Protein AF-A0A2X2DFW7-F1 (afdb_monomer)

Nearest PDB structures (foldseek):
  2aca-assembly1_B  TM=9.321E-01  e=1.083E-04  Vibrio parahaemolyticus
  2fjt-assembly1_B  TM=9.225E-01  e=2.025E-04  Yersinia pestis KIM10+
  3n10-assembly1_A  TM=9.089E-01  e=2.025E-04  Yersinia pestis
  8otz-assembly1_I  TM=4.444E-01  e=5.347E+00  Bos taurus

Mean predicted aligned error: 6.5 Å

Structure (mmCIF, N/CA/C/O backbone):
data_AF-A0A2X2DFW7-F1
#
_entry.id   AF-A0A2X2DFW7-F1
#
loop_
_atom_site.group_PDB
_atom_site.id
_atom_site.type_symbol
_atom_site.label_atom_id
_atom_site.label_alt_id
_atom_site.label_comp_id
_atom_site.label_asym_id
_atom_site.label_entity_id
_atom_site.label_seq_id
_atom_site.pdbx_PDB_ins_code
_atom_site.Cartn_x
_atom_site.Cartn_y
_atom_site.Cartn_z
_atom_site.occupancy
_atom_site.B_iso_or_equiv
_atom_site.auth_seq_id
_atom_site.auth_comp_id
_atom_site.auth_asym_id
_atom_site.auth_atom_id
_atom_site.pdbx_PDB_model_num
ATOM 1 N N . MET A 1 1 ? 7.707 -6.954 13.614 1.00 44.78 1 MET A N 1
ATOM 2 C CA . MET A 1 1 ? 7.038 -6.916 12.293 1.00 44.78 1 MET A CA 1
ATOM 3 C C . MET A 1 1 ? 5.810 -7.798 12.405 1.00 44.78 1 MET A C 1
ATOM 5 O O . MET A 1 1 ? 5.956 -8.870 12.974 1.00 44.78 1 MET A O 1
ATOM 9 N N . SER A 1 2 ? 4.618 -7.339 12.011 1.00 57.22 2 SER A N 1
ATOM 10 C CA . SER A 1 2 ? 3.441 -8.218 12.045 1.00 57.22 2 SER A CA 1
ATOM 11 C C . SER A 1 2 ? 3.560 -9.260 10.934 1.00 57.22 2 SER A C 1
ATOM 13 O O . SER A 1 2 ? 4.140 -8.982 9.884 1.00 57.22 2 SER A O 1
ATOM 15 N N . GLU A 1 3 ? 3.027 -10.458 11.155 1.00 74.06 3 GLU A N 1
ATOM 16 C CA . GLU A 1 3 ? 3.046 -11.533 10.151 1.00 74.06 3 GLU A CA 1
ATOM 17 C C . GLU A 1 3 ? 2.144 -11.253 8.936 1.00 74.06 3 GLU A C 1
ATOM 19 O O . GLU A 1 3 ? 2.150 -12.005 7.972 1.00 74.06 3 GLU A O 1
ATOM 24 N N . HIS A 1 4 ? 1.409 -10.135 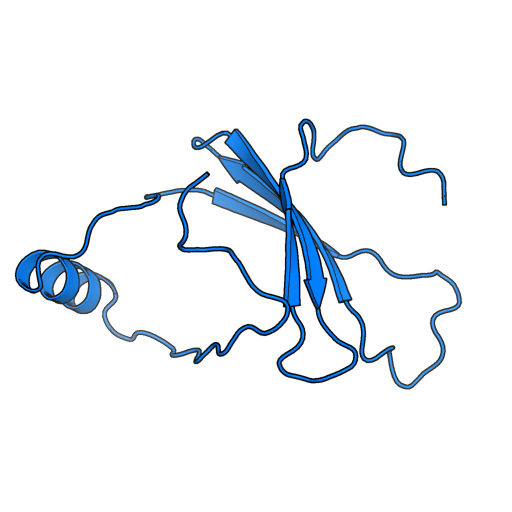8.946 1.00 81.06 4 HIS A N 1
ATOM 25 C CA . HIS A 1 4 ? 0.434 -9.776 7.914 1.00 81.06 4 HIS A CA 1
ATOM 26 C C . HIS A 1 4 ? 1.040 -9.417 6.550 1.00 81.06 4 HIS A C 1
ATOM 28 O O . HIS A 1 4 ? 0.349 -9.544 5.548 1.00 81.06 4 HIS A O 1
ATOM 34 N N . PHE A 1 5 ? 2.297 -8.965 6.500 1.00 82.00 5 PHE A N 1
ATOM 35 C CA . PHE A 1 5 ? 2.952 -8.504 5.265 1.00 82.00 5 PHE A CA 1
ATOM 36 C C . PHE A 1 5 ? 4.170 -9.366 4.922 1.00 82.00 5 PHE A C 1
ATOM 38 O O . PHE A 1 5 ? 5.265 -8.856 4.697 1.00 82.00 5 PHE A O 1
ATOM 45 N N . GLN A 1 6 ? 3.995 -1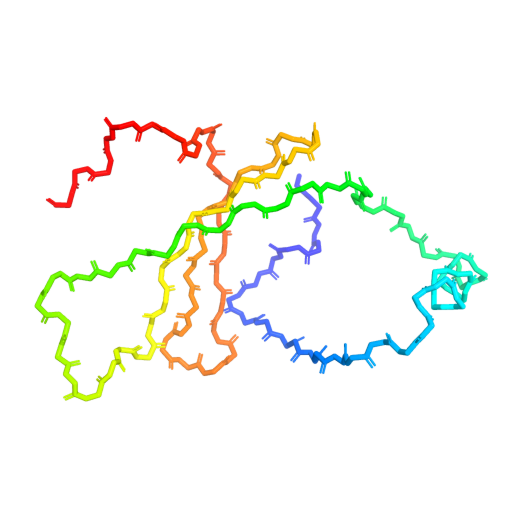0.687 4.958 1.00 81.31 6 GLN A N 1
ATOM 46 C CA . GLN A 1 6 ? 5.035 -11.649 4.609 1.00 81.31 6 GLN A CA 1
ATOM 47 C C . GLN A 1 6 ? 4.606 -12.451 3.383 1.00 81.31 6 GLN A C 1
ATOM 49 O O . GLN A 1 6 ? 3.627 -13.192 3.428 1.00 81.31 6 GLN A O 1
ATOM 54 N N . GLY A 1 7 ? 5.351 -12.324 2.290 1.00 83.19 7 GLY A N 1
ATOM 55 C CA . GLY A 1 7 ? 5.103 -13.097 1.080 1.00 83.19 7 GLY A CA 1
ATOM 56 C C . GLY A 1 7 ? 5.645 -12.414 -0.167 1.00 83.19 7 GLY A C 1
ATOM 57 O O . GLY A 1 7 ? 5.836 -11.204 -0.187 1.00 83.19 7 GLY A O 1
ATOM 58 N N . LYS A 1 8 ? 5.887 -13.220 -1.204 1.00 84.06 8 LYS A N 1
ATOM 59 C CA . LYS A 1 8 ? 6.253 -12.762 -2.556 1.00 84.06 8 LYS A CA 1
ATOM 60 C C . LYS A 1 8 ? 5.028 -12.445 -3.427 1.00 84.06 8 LYS A C 1
ATOM 62 O O . LYS A 1 8 ? 5.123 -11.766 -4.449 1.00 84.06 8 LYS A O 1
ATOM 67 N N . PHE A 1 9 ? 3.882 -13.002 -3.050 1.00 86.81 9 PHE A N 1
ATOM 68 C CA . PHE A 1 9 ? 2.643 -12.897 -3.801 1.00 86.81 9 PHE A CA 1
ATOM 69 C C . PHE A 1 9 ? 1.582 -12.203 -2.957 1.00 86.81 9 PHE A C 1
ATOM 71 O O . PHE A 1 9 ? 1.409 -12.533 -1.784 1.00 86.81 9 PHE A O 1
ATOM 78 N N . GLU A 1 10 ? 0.847 -11.292 -3.581 1.00 88.81 10 GLU A N 1
ATOM 79 C CA . GLU A 1 10 ? -0.285 -10.586 -2.994 1.00 88.81 10 GLU A CA 1
ATOM 80 C C . GLU A 1 10 ? -1.532 -10.841 -3.847 1.00 88.81 10 GLU A C 1
ATOM 82 O O . GLU A 1 10 ? -1.550 -10.585 -5.052 1.00 88.81 10 GLU A O 1
ATOM 87 N N . ALA A 1 11 ? -2.592 -11.347 -3.217 1.00 89.19 11 ALA A N 1
ATOM 88 C CA . ALA A 1 11 ? -3.906 -11.451 -3.836 1.00 89.19 11 ALA A CA 1
ATOM 89 C C . ALA A 1 11 ? -4.755 -10.242 -3.413 1.00 89.19 11 ALA A C 1
ATOM 91 O O . ALA A 1 11 ? -5.261 -10.199 -2.292 1.00 89.19 11 ALA A O 1
ATOM 92 N N . GLU A 1 12 ? -4.920 -9.269 -4.311 1.00 90.69 12 GLU A N 1
ATOM 93 C CA . GLU A 1 12 ? -5.688 -8.041 -4.063 1.00 90.69 12 GLU A CA 1
ATOM 94 C C . GLU A 1 12 ? -6.965 -8.007 -4.918 1.00 90.69 12 GLU A C 1
ATOM 96 O O . GLU A 1 12 ? -6.933 -8.238 -6.128 1.00 90.69 12 GLU A O 1
ATOM 101 N N . LEU A 1 13 ? -8.098 -7.660 -4.295 1.00 91.50 13 LEU A N 1
ATOM 102 C CA . LEU A 1 13 ? -9.351 -7.342 -4.983 1.00 91.50 13 LEU A CA 1
ATOM 103 C C . LEU A 1 13 ? -9.759 -5.905 -4.658 1.00 91.50 13 LEU A C 1
ATOM 105 O O . LEU A 1 13 ? -9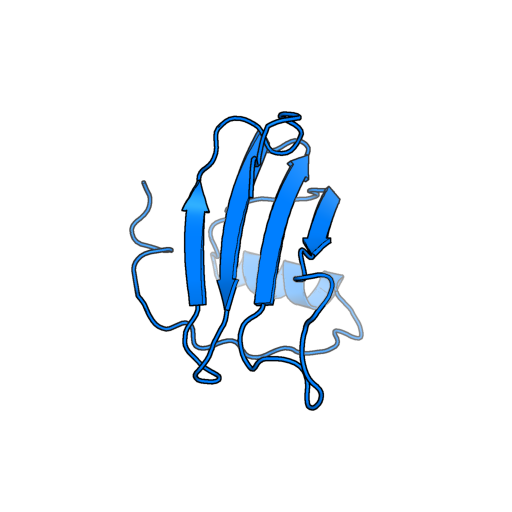.889 -5.536 -3.491 1.00 91.50 13 LEU A O 1
ATOM 109 N N . LYS A 1 14 ? -10.001 -5.103 -5.698 1.00 91.94 14 LYS A N 1
ATOM 110 C CA . LYS A 1 14 ? -10.312 -3.676 -5.569 1.00 91.94 14 LYS A CA 1
ATOM 111 C C . LYS A 1 14 ? -11.765 -3.392 -5.927 1.00 91.94 14 LYS A C 1
ATOM 113 O O . LYS A 1 14 ? -12.214 -3.720 -7.022 1.00 91.94 14 LYS A O 1
ATOM 118 N N . TYR A 1 15 ? -12.477 -2.732 -5.016 1.00 95.50 15 TYR A N 1
ATOM 119 C CA . TYR A 1 15 ? -13.885 -2.372 -5.175 1.00 95.50 15 TYR A CA 1
ATOM 120 C C . TYR A 1 15 ? -14.086 -0.866 -5.011 1.00 95.50 15 TYR A C 1
ATOM 122 O O . TYR A 1 15 ? -13.457 -0.232 -4.167 1.00 95.50 15 TYR A O 1
ATOM 130 N N . HIS A 1 16 ? -15.008 -0.296 -5.786 1.00 95.88 16 HIS A N 1
ATOM 131 C CA . HIS A 1 16 ? -15.473 1.071 -5.570 1.00 95.88 16 HIS A CA 1
ATOM 132 C C . HIS A 1 16 ? -16.618 1.080 -4.546 1.00 95.88 16 HIS A C 1
ATOM 134 O O . HIS A 1 16 ? -17.680 0.499 -4.785 1.00 95.88 16 HIS A O 1
ATOM 140 N N . LEU A 1 17 ? -16.413 1.743 -3.406 1.00 95.44 17 LEU A N 1
ATOM 141 C CA . LEU A 1 17 ? -17.398 1.810 -2.326 1.00 95.44 17 LEU A CA 1
ATOM 142 C C . LEU A 1 17 ? -18.348 2.996 -2.520 1.00 95.44 17 LEU A C 1
ATOM 144 O O . LEU A 1 17 ? -17.937 4.149 -2.438 1.00 95.44 17 LEU A O 1
ATOM 148 N N . LYS A 1 18 ? -19.645 2.717 -2.697 1.00 95.94 18 LYS A N 1
ATOM 149 C CA . LYS A 1 18 ? -20.678 3.766 -2.805 1.00 95.94 18 LYS A CA 1
ATOM 150 C C . LYS A 1 18 ? -20.930 4.496 -1.484 1.00 95.94 18 LYS A C 1
ATOM 152 O O . LYS A 1 18 ? -21.305 5.662 -1.491 1.00 95.94 18 LYS A O 1
ATOM 157 N N . ARG A 1 19 ? -20.784 3.787 -0.361 1.00 96.12 19 ARG A N 1
ATOM 158 C CA . ARG A 1 19 ? -21.005 4.303 0.997 1.00 96.12 19 ARG A CA 1
ATOM 159 C C . ARG A 1 19 ? -19.868 3.819 1.900 1.00 96.12 19 ARG A C 1
ATOM 161 O O . ARG A 1 19 ? -19.977 2.742 2.479 1.00 96.12 19 ARG A O 1
ATOM 168 N N . PRO A 1 20 ? -18.749 4.562 1.970 1.00 94.56 20 PRO A N 1
ATOM 169 C CA . PRO A 1 20 ? -17.580 4.143 2.743 1.00 94.56 20 PRO A CA 1
ATOM 170 C C . PRO A 1 20 ? -17.863 3.953 4.239 1.00 94.56 20 PRO A C 1
ATOM 172 O O . PRO A 1 20 ? -17.295 3.050 4.844 1.00 94.56 20 PRO A O 1
ATOM 175 N N . GLN A 1 21 ? -18.763 4.756 4.821 1.00 94.94 21 GLN A N 1
ATOM 176 C CA . GLN A 1 21 ? -19.076 4.672 6.250 1.00 94.94 21 GLN A CA 1
ATOM 177 C C . GLN A 1 21 ? -19.739 3.339 6.624 1.00 94.94 21 GLN A C 1
ATOM 179 O O . GLN A 1 21 ? -19.266 2.683 7.543 1.00 94.94 21 GLN A O 1
ATOM 184 N N . ASP A 1 22 ? -20.731 2.877 5.854 1.00 96.88 22 ASP A N 1
ATOM 185 C CA . ASP A 1 22 ? -21.366 1.567 6.067 1.00 96.88 22 ASP A CA 1
ATOM 186 C C . ASP A 1 22 ? -20.342 0.419 6.101 1.00 96.88 22 ASP A C 1
ATOM 188 O O . ASP A 1 22 ? -20.477 -0.531 6.870 1.00 96.88 22 ASP A O 1
ATOM 192 N N . PHE A 1 23 ? -19.313 0.494 5.249 1.00 95.81 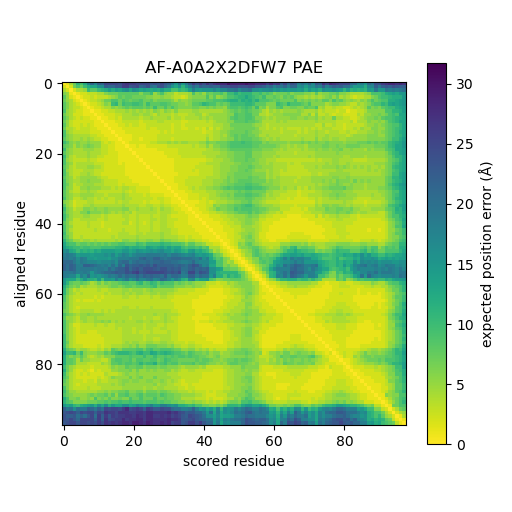23 PHE A N 1
ATOM 193 C CA . PHE A 1 23 ? -18.258 -0.516 5.192 1.00 95.81 23 PHE A CA 1
ATOM 194 C C . PHE A 1 23 ? -17.367 -0.477 6.439 1.00 95.81 23 PHE A C 1
ATOM 196 O O . PHE A 1 23 ? -17.031 -1.524 6.987 1.00 95.81 23 PHE A O 1
ATOM 203 N N . ILE A 1 24 ? -17.023 0.722 6.917 1.00 93.69 24 ILE A N 1
ATOM 204 C CA . ILE A 1 24 ? -16.258 0.907 8.157 1.00 93.69 24 ILE A CA 1
ATOM 205 C C . ILE A 1 24 ? -17.039 0.357 9.357 1.00 93.69 24 ILE A C 1
ATOM 207 O O . ILE A 1 24 ? -16.471 -0.385 10.159 1.00 93.69 24 ILE A O 1
ATOM 211 N N . ASP A 1 25 ? -18.332 0.663 9.455 1.00 95.31 25 ASP A N 1
ATOM 212 C CA . ASP A 1 25 ? -19.187 0.201 10.553 1.00 95.31 25 ASP A CA 1
ATOM 213 C C . ASP A 1 25 ? -19.293 -1.335 10.559 1.00 95.31 25 ASP A C 1
ATOM 215 O O . ASP A 1 25 ? -19.193 -1.977 11.608 1.00 95.31 25 ASP A O 1
ATOM 219 N N . ALA A 1 26 ? -19.410 -1.949 9.375 1.00 96.38 26 ALA A N 1
ATOM 220 C CA . ALA A 1 26 ? -19.411 -3.403 9.230 1.00 96.38 26 ALA A CA 1
ATOM 221 C C . ALA A 1 26 ? -18.080 -4.046 9.668 1.00 96.38 26 ALA A C 1
ATOM 223 O O . ALA A 1 26 ? -18.096 -5.081 10.336 1.00 96.38 26 ALA A O 1
ATOM 224 N N . LEU A 1 27 ? -16.931 -3.436 9.344 1.00 95.50 27 LEU A N 1
ATOM 225 C CA . LEU A 1 27 ? -15.616 -3.912 9.800 1.00 95.50 27 LEU A CA 1
ATOM 226 C C . LEU A 1 27 ? -15.480 -3.853 11.326 1.00 95.50 27 LEU A C 1
ATOM 228 O O . LEU A 1 27 ? -14.952 -4.786 11.933 1.00 95.50 27 LEU A O 1
ATOM 232 N N . GLN A 1 28 ? -15.974 -2.781 11.951 1.00 93.75 28 GLN A N 1
ATOM 233 C CA . GLN A 1 28 ? -15.969 -2.638 13.409 1.00 93.75 28 GLN A CA 1
ATOM 234 C C . GLN A 1 28 ? -16.834 -3.710 14.076 1.00 93.75 28 GLN A C 1
ATOM 236 O O . GLN A 1 28 ? -16.388 -4.349 15.028 1.00 93.75 28 GLN A O 1
ATOM 241 N N . LEU A 1 29 ? -18.035 -3.958 13.544 1.00 96.81 29 LEU A N 1
ATOM 242 C CA . LEU A 1 29 ? -18.928 -5.001 14.049 1.00 96.81 29 LEU A CA 1
ATOM 243 C C . LEU A 1 29 ? -18.319 -6.406 13.910 1.00 96.81 29 LEU A C 1
ATOM 245 O O . LEU A 1 29 ? -18.539 -7.261 14.764 1.00 96.81 29 LEU A O 1
ATOM 249 N N . ALA A 1 30 ? -17.525 -6.634 12.862 1.00 97.31 30 ALA A N 1
ATOM 250 C CA . ALA A 1 30 ? -16.806 -7.886 12.642 1.00 97.31 30 ALA A CA 1
ATOM 251 C C . ALA A 1 30 ? -15.564 -8.061 13.543 1.00 97.31 30 ALA A C 1
ATOM 253 O O . ALA A 1 30 ? -14.921 -9.108 13.489 1.00 97.31 30 ALA A O 1
ATOM 254 N N . GLY A 1 31 ? -15.212 -7.062 14.360 1.00 95.81 31 GLY A N 1
ATOM 255 C CA . GLY A 1 31 ? -14.050 -7.116 15.250 1.00 95.81 31 GLY A CA 1
ATOM 256 C C . GLY A 1 31 ? -12.709 -6.932 14.535 1.00 95.81 31 GLY A C 1
ATOM 257 O O . GLY A 1 31 ? -11.693 -7.435 15.013 1.00 95.81 31 GLY A O 1
ATOM 258 N N . ALA A 1 32 ? -12.684 -6.242 13.389 1.00 94.38 32 ALA A N 1
ATOM 259 C CA . ALA A 1 32 ? -11.443 -5.977 12.668 1.00 94.38 32 ALA A CA 1
ATOM 260 C C . ALA A 1 32 ? -10.484 -5.099 13.492 1.00 94.38 32 ALA A C 1
ATOM 262 O O . ALA A 1 32 ? -10.862 -4.045 14.010 1.00 94.38 32 ALA A O 1
ATOM 263 N N . THR A 1 33 ? -9.214 -5.501 13.565 1.00 91.81 33 THR A N 1
ATOM 264 C CA . THR A 1 33 ? -8.166 -4.701 14.208 1.00 91.81 33 THR A CA 1
ATOM 265 C C . THR A 1 33 ? -7.691 -3.609 13.261 1.00 91.81 33 THR A C 1
ATOM 267 O O . THR A 1 33 ? -7.219 -3.881 12.156 1.00 91.81 33 THR A O 1
ATOM 270 N N . LEU A 1 34 ? -7.776 -2.360 13.709 1.00 90.00 34 LEU A N 1
ATOM 271 C CA . LEU A 1 34 ? -7.287 -1.221 12.946 1.00 90.00 34 LEU A CA 1
ATOM 272 C C . LEU A 1 34 ? -5.754 -1.232 12.891 1.00 90.00 34 LEU A C 1
ATOM 274 O O . LEU A 1 34 ? -5.097 -1.139 13.926 1.00 90.00 34 LEU A O 1
ATOM 278 N N . PHE A 1 35 ? -5.188 -1.310 11.686 1.00 91.25 35 PHE A N 1
ATOM 279 C CA . PHE A 1 35 ? -3.739 -1.205 11.492 1.00 91.25 35 PHE A CA 1
ATOM 280 C C . PHE A 1 35 ? -3.286 0.255 11.378 1.00 91.25 35 PHE A C 1
ATOM 282 O O . PHE A 1 35 ? -2.434 0.715 12.132 1.00 91.25 35 PHE A O 1
ATOM 289 N N . ILE A 1 36 ? -3.903 1.000 10.461 1.00 92.00 36 ILE A N 1
ATOM 290 C CA . ILE A 1 36 ? -3.675 2.427 10.226 1.00 92.00 36 ILE A CA 1
ATOM 291 C C . ILE A 1 36 ? -5.015 3.095 9.925 1.00 92.00 36 ILE A C 1
ATOM 293 O O . ILE A 1 36 ? -5.919 2.474 9.369 1.00 92.00 36 ILE A O 1
ATOM 297 N N . SER A 1 37 ? -5.160 4.366 10.290 1.00 91.50 37 SER A N 1
ATOM 298 C CA . SER A 1 37 ? -6.358 5.144 9.970 1.00 91.50 37 SER A CA 1
ATOM 299 C C . SER A 1 37 ? -5.986 6.554 9.556 1.00 91.50 37 SER A C 1
ATOM 301 O O . SER A 1 37 ? -4.992 7.090 10.047 1.00 91.50 37 SER A O 1
ATOM 303 N N . LYS A 1 38 ? -6.787 7.133 8.651 1.00 92.44 38 LYS A N 1
ATOM 304 C CA . LYS A 1 38 ? -6.697 8.542 8.232 1.00 92.44 38 LYS A CA 1
ATOM 305 C C . LYS A 1 38 ? -5.271 8.967 7.865 1.00 92.44 38 LYS A C 1
ATOM 307 O O . LYS A 1 38 ? -4.812 10.018 8.298 1.00 92.44 38 LYS A O 1
ATOM 312 N N . ASN A 1 39 ? -4.559 8.095 7.151 1.00 95.69 39 ASN A N 1
ATOM 313 C CA . ASN A 1 39 ? -3.266 8.453 6.600 1.00 95.69 39 ASN A CA 1
ATOM 314 C C . ASN A 1 39 ? -3.464 9.057 5.216 1.00 95.69 39 ASN A C 1
ATOM 316 O O . ASN A 1 39 ? -4.236 8.522 4.422 1.00 95.69 39 ASN A O 1
ATOM 320 N N . ASP A 1 40 ? -2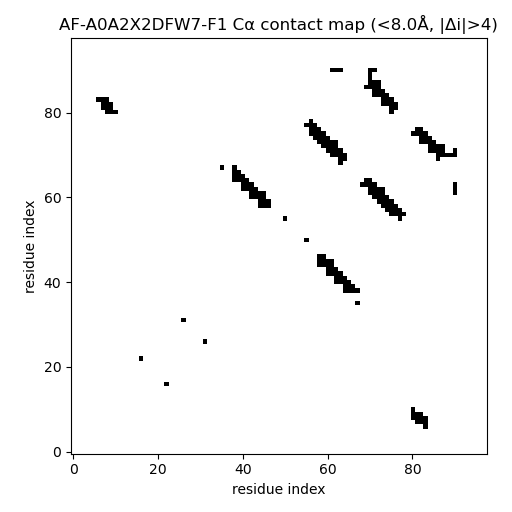.738 10.132 4.949 1.00 96.50 40 ASP A N 1
ATOM 321 C CA . ASP A 1 40 ? -2.482 10.571 3.588 1.00 96.50 40 ASP A CA 1
ATOM 322 C C . ASP A 1 40 ? -1.367 9.690 3.020 1.00 96.50 40 ASP A C 1
ATOM 324 O O . ASP A 1 40 ? -0.310 9.531 3.643 1.00 96.50 40 ASP A O 1
ATOM 328 N N . GLU A 1 41 ? -1.629 9.085 1.863 1.00 97.12 41 GLU A N 1
ATOM 329 C CA . GLU A 1 41 ? -0.673 8.255 1.133 1.00 97.12 41 GLU A CA 1
ATOM 330 C C . GLU A 1 41 ? -0.201 9.004 -0.112 1.00 97.12 41 GLU A C 1
ATOM 332 O O . GLU A 1 41 ? -1.010 9.388 -0.960 1.00 97.12 41 GLU A O 1
ATOM 337 N N . THR A 1 42 ? 1.112 9.187 -0.229 1.00 96.56 42 THR A N 1
ATOM 338 C CA . THR A 1 42 ? 1.748 9.730 -1.432 1.00 96.56 42 THR A CA 1
ATOM 339 C C . THR A 1 42 ? 2.572 8.638 -2.090 1.00 96.56 42 THR A C 1
ATOM 341 O O . THR A 1 42 ? 3.489 8.103 -1.464 1.00 96.56 42 THR A O 1
ATOM 344 N N . ASP A 1 43 ? 2.263 8.353 -3.354 1.00 96.19 43 ASP A N 1
ATOM 345 C CA . ASP A 1 43 ? 2.968 7.377 -4.183 1.00 96.19 43 ASP A CA 1
ATOM 346 C C . ASP A 1 43 ? 3.787 8.082 -5.263 1.00 96.19 43 ASP A C 1
ATOM 348 O O . ASP A 1 43 ? 3.238 8.791 -6.111 1.00 96.19 43 ASP A O 1
ATOM 352 N N . TRP A 1 44 ? 5.096 7.840 -5.269 1.00 94.81 44 TRP A N 1
ATOM 353 C CA . TRP A 1 44 ? 5.991 8.233 -6.353 1.00 94.81 44 TRP A CA 1
ATOM 354 C C . TRP A 1 44 ? 6.379 7.006 -7.169 1.00 94.81 44 TRP A C 1
ATOM 356 O O . TRP A 1 44 ? 7.115 6.138 -6.697 1.00 94.81 44 TRP A O 1
ATOM 366 N N . TYR A 1 45 ? 5.888 6.953 -8.404 1.00 91.00 45 TYR A N 1
ATOM 367 C CA . TYR A 1 45 ? 6.228 5.909 -9.364 1.00 91.00 45 TYR A CA 1
ATOM 368 C C . TYR A 1 45 ? 7.529 6.265 -10.079 1.00 91.00 45 TYR A C 1
ATOM 370 O O . TYR A 1 45 ? 7.689 7.380 -10.579 1.00 91.00 45 TYR A O 1
ATOM 378 N N . LEU A 1 46 ? 8.458 5.313 -10.106 1.00 87.50 46 LEU A N 1
ATOM 379 C CA . LEU A 1 46 ? 9.759 5.452 -10.743 1.00 87.50 46 LEU A CA 1
ATOM 380 C C . LEU A 1 46 ? 9.793 4.592 -11.999 1.00 87.50 46 LEU A C 1
ATOM 382 O O . LEU A 1 46 ? 9.501 3.397 -11.958 1.00 87.50 46 LEU A O 1
ATOM 386 N N . GLU A 1 47 ? 10.210 5.199 -13.101 1.00 82.38 47 GLU A N 1
ATOM 387 C CA . GLU A 1 47 ? 10.411 4.517 -14.371 1.00 82.38 47 GLU A CA 1
ATOM 388 C C . GLU A 1 47 ? 11.802 4.817 -14.916 1.00 82.38 47 GLU A C 1
ATOM 390 O O . GLU A 1 47 ? 12.410 5.851 -14.628 1.00 82.38 47 GLU A O 1
ATOM 395 N N . HIS A 1 48 ? 12.312 3.903 -15.737 1.00 77.69 48 HIS A N 1
ATOM 396 C CA . HIS A 1 48 ? 13.542 4.149 -16.468 1.00 77.69 48 HIS A CA 1
ATOM 397 C C . HIS A 1 48 ? 13.255 5.117 -17.636 1.00 77.69 48 HIS A C 1
ATOM 399 O O . HIS A 1 48 ? 12.255 4.950 -18.335 1.00 77.69 48 HIS A O 1
ATOM 405 N N . PRO A 1 49 ? 14.118 6.102 -17.936 1.00 75.62 49 PRO A N 1
ATOM 406 C CA . PRO A 1 49 ? 13.872 7.041 -19.037 1.00 75.62 49 PRO A CA 1
ATOM 407 C C . PRO A 1 49 ? 13.761 6.358 -20.413 1.00 75.62 49 PRO A C 1
ATOM 409 O O . PRO A 1 49 ? 13.052 6.845 -21.285 1.00 75.62 49 PRO A O 1
ATOM 412 N N . ASN A 1 50 ? 14.412 5.203 -20.594 1.00 74.12 50 ASN A N 1
ATOM 413 C CA . ASN A 1 50 ? 14.356 4.407 -21.831 1.00 74.12 50 ASN A CA 1
ATOM 414 C C . ASN A 1 50 ? 13.427 3.195 -21.716 1.00 74.12 50 ASN A C 1
ATOM 416 O O . ASN A 1 50 ? 13.723 2.142 -22.277 1.00 74.12 50 ASN A O 1
ATOM 420 N N . THR A 1 51 ? 12.369 3.296 -20.919 1.00 68.38 51 THR A N 1
ATOM 421 C CA . THR A 1 51 ? 11.413 2.206 -20.747 1.00 68.38 51 THR A CA 1
ATOM 422 C C . THR A 1 51 ? 10.779 1.849 -22.104 1.00 68.38 51 THR A C 1
ATOM 424 O O . THR A 1 51 ? 10.091 2.689 -22.687 1.00 68.38 51 THR A O 1
ATOM 427 N N . PRO A 1 52 ? 11.041 0.649 -22.666 1.00 67.94 52 PRO A N 1
ATOM 428 C CA . PRO A 1 52 ? 10.516 0.282 -23.974 1.00 67.94 52 PRO A CA 1
ATOM 429 C C . PRO A 1 52 ? 9.000 0.087 -23.897 1.00 67.94 52 PRO A C 1
ATOM 431 O O . PRO A 1 52 ? 8.477 -0.344 -22.875 1.00 67.94 52 PRO A O 1
ATOM 434 N N . PHE A 1 53 ? 8.296 0.401 -24.986 1.00 56.38 53 PHE A N 1
ATOM 435 C CA . PHE A 1 53 ? 6.880 0.070 -25.130 1.00 56.38 53 PHE A CA 1
ATOM 436 C C . PHE A 1 53 ? 6.727 -1.354 -25.702 1.00 56.38 53 PHE A C 1
ATOM 438 O O . PHE A 1 53 ? 7.424 -1.682 -26.667 1.00 56.38 53 PHE A O 1
ATOM 445 N N . PRO A 1 54 ? 5.801 -2.185 -25.189 1.00 61.03 54 PRO A N 1
ATOM 446 C CA . PRO A 1 54 ? 4.857 -1.893 -24.108 1.00 61.03 54 PRO A CA 1
ATOM 447 C C . PRO A 1 54 ? 5.548 -1.749 -22.752 1.00 61.03 54 PRO A C 1
ATOM 449 O O . PRO A 1 54 ? 6.555 -2.408 -22.505 1.00 61.03 54 PRO A O 1
ATOM 452 N N . ALA A 1 55 ? 4.983 -0.875 -21.910 1.00 60.16 55 ALA A N 1
ATOM 453 C CA . ALA A 1 55 ? 5.495 -0.578 -20.577 1.00 60.16 55 ALA A CA 1
ATOM 454 C C . ALA A 1 55 ? 5.829 -1.874 -19.809 1.00 60.16 55 ALA A C 1
ATOM 456 O O . ALA A 1 55 ? 5.107 -2.870 -19.943 1.00 60.16 55 ALA A O 1
ATOM 457 N N . PRO A 1 56 ? 6.917 -1.889 -19.027 1.00 64.94 56 PRO A N 1
ATOM 458 C CA . PRO A 1 56 ? 7.384 -3.050 -18.311 1.00 64.94 56 PRO A CA 1
ATOM 459 C C . PRO A 1 56 ? 6.262 -3.524 -17.409 1.00 64.94 56 PRO A C 1
ATOM 461 O O . PRO A 1 56 ? 5.580 -2.743 -16.751 1.00 64.94 56 PRO A O 1
ATOM 464 N N . SER A 1 57 ? 6.115 -4.838 -17.325 1.00 77.12 57 SER A N 1
ATOM 465 C CA . SER A 1 57 ? 5.220 -5.483 -16.371 1.00 77.12 57 SER A CA 1
ATOM 466 C C . SER A 1 57 ? 5.618 -5.228 -14.911 1.00 77.12 57 SER A C 1
ATOM 468 O O . SER A 1 57 ? 4.997 -5.799 -14.024 1.00 77.12 57 SER A O 1
ATOM 470 N N . ILE A 1 58 ? 6.670 -4.436 -14.663 1.00 85.75 58 ILE A N 1
ATOM 471 C CA . ILE A 1 58 ? 7.231 -4.132 -13.351 1.00 85.75 58 ILE A CA 1
ATOM 472 C C . ILE A 1 58 ? 7.001 -2.656 -13.031 1.00 85.75 58 ILE A C 1
ATOM 474 O O . ILE A 1 58 ? 7.394 -1.784 -13.801 1.00 85.75 58 ILE A O 1
ATOM 478 N N . SER A 1 59 ? 6.420 -2.395 -11.865 1.00 88.31 59 SER A N 1
ATOM 479 C CA . SER A 1 59 ? 6.236 -1.056 -11.307 1.00 88.31 59 SER A CA 1
ATOM 480 C C . SER A 1 59 ? 7.095 -0.900 -10.058 1.00 88.31 59 SER A C 1
ATOM 482 O O . SER A 1 59 ? 7.009 -1.733 -9.154 1.00 88.31 59 SER A O 1
ATOM 484 N N . LEU A 1 60 ? 7.857 0.192 -9.981 1.00 91.25 60 LEU A N 1
ATOM 485 C CA . LEU A 1 60 ? 8.608 0.598 -8.794 1.00 91.25 60 LEU A CA 1
ATOM 486 C C . LEU A 1 60 ? 7.939 1.823 -8.164 1.00 91.25 60 LEU A C 1
ATOM 488 O O . LEU A 1 60 ? 7.709 2.819 -8.845 1.00 91.25 60 LEU A O 1
ATOM 492 N N . CYS A 1 61 ? 7.623 1.755 -6.874 1.00 93.94 61 CYS A N 1
ATOM 493 C CA . CYS A 1 61 ? 6.932 2.824 -6.159 1.00 93.94 61 CYS A CA 1
ATOM 494 C C . CYS A 1 61 ? 7.584 3.088 -4.802 1.00 93.94 61 CYS A C 1
ATOM 496 O O . CYS A 1 61 ? 7.808 2.160 -4.024 1.00 93.94 61 CYS A O 1
ATOM 498 N N . VAL A 1 62 ? 7.827 4.358 -4.489 1.00 95.69 62 VAL A N 1
ATOM 499 C CA . VAL A 1 62 ? 8.096 4.812 -3.121 1.00 95.69 62 VAL A CA 1
ATOM 500 C C . VAL A 1 62 ? 6.796 5.371 -2.553 1.00 95.69 62 VAL A C 1
ATOM 502 O O . VAL A 1 62 ? 6.213 6.279 -3.139 1.00 95.69 62 VAL A O 1
ATOM 505 N N . ARG A 1 63 ? 6.334 4.826 -1.425 1.00 97.19 63 ARG A N 1
ATOM 506 C CA . ARG A 1 63 ? 5.139 5.289 -0.709 1.00 97.19 63 ARG A CA 1
ATOM 507 C C . ARG A 1 63 ? 5.526 5.943 0.607 1.00 97.19 63 ARG A C 1
ATOM 509 O O . ARG A 1 63 ? 6.282 5.359 1.384 1.00 97.19 63 ARG A O 1
A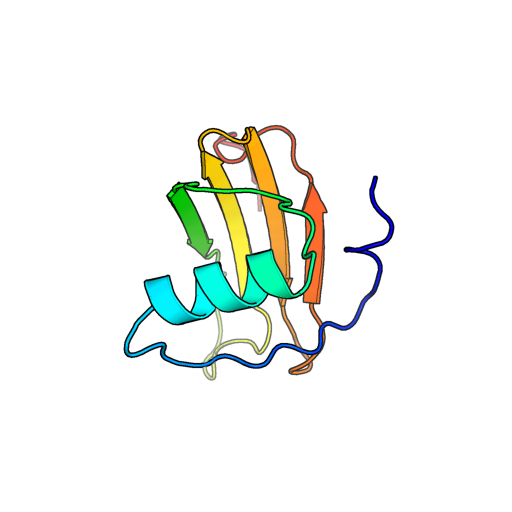TOM 516 N N . LYS A 1 64 ? 4.941 7.105 0.889 1.00 97.19 64 LYS A N 1
ATOM 517 C CA . LYS A 1 64 ? 4.997 7.784 2.191 1.00 97.19 64 LYS A CA 1
ATOM 518 C C . LYS A 1 64 ? 3.602 7.876 2.791 1.00 97.19 64 LYS A C 1
ATOM 520 O O . LYS A 1 64 ? 2.656 8.231 2.092 1.00 97.19 64 LYS A O 1
ATOM 525 N N . MET A 1 65 ? 3.490 7.581 4.084 1.00 96.88 65 MET A N 1
ATOM 526 C CA . MET A 1 65 ? 2.220 7.562 4.811 1.00 96.88 65 MET A CA 1
ATOM 527 C C . MET A 1 65 ? 2.301 8.449 6.058 1.00 96.88 65 MET A C 1
ATOM 529 O O . MET A 1 65 ? 3.118 8.217 6.954 1.00 96.88 65 MET A O 1
ATOM 533 N N . VAL A 1 66 ? 1.444 9.468 6.139 1.00 96.19 66 VAL A N 1
AT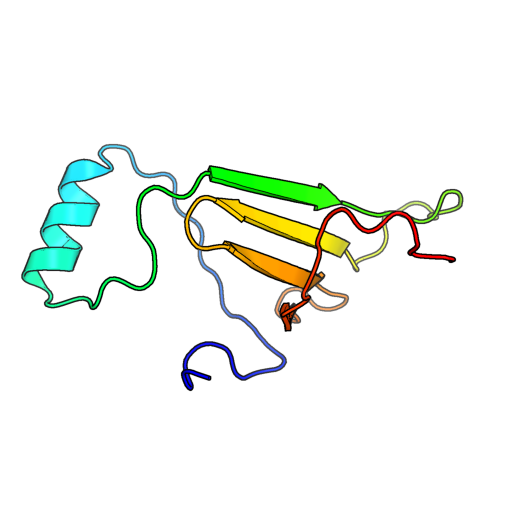OM 534 C CA . VAL A 1 66 ? 1.418 10.446 7.244 1.00 96.19 66 VAL A CA 1
ATOM 535 C C . VAL A 1 66 ? 0.040 10.416 7.908 1.00 96.19 66 VAL A C 1
ATOM 537 O O . VAL A 1 66 ? -0.947 10.468 7.186 1.00 96.19 66 VAL A O 1
ATOM 540 N N . PRO A 1 67 ? -0.082 10.352 9.251 1.00 96.50 67 PRO A N 1
ATOM 541 C CA . PRO A 1 67 ? 0.9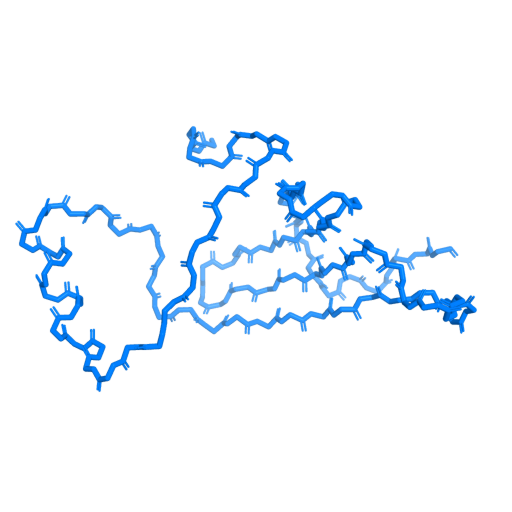68 10.547 10.256 1.00 96.50 67 PRO A CA 1
ATOM 542 C C . PRO A 1 67 ? 1.628 9.261 10.778 1.00 96.50 67 PRO A C 1
ATOM 544 O O . PRO A 1 67 ? 2.393 9.336 11.735 1.00 96.50 67 PRO A O 1
ATOM 547 N N . SER A 1 68 ? 1.351 8.084 10.205 1.00 95.62 68 SER A N 1
ATOM 548 C CA . SER A 1 68 ? 1.924 6.823 10.717 1.00 95.62 68 SER A CA 1
ATOM 549 C C . SER A 1 68 ? 3.451 6.749 10.610 1.00 95.62 68 SER A C 1
ATOM 551 O O . SER A 1 68 ? 4.067 5.967 11.333 1.00 95.62 68 SER A O 1
ATOM 553 N N . GLY A 1 69 ? 4.059 7.537 9.715 1.00 95.12 69 GLY A N 1
ATOM 554 C CA . GLY A 1 69 ? 5.499 7.521 9.466 1.00 95.12 69 GLY A CA 1
ATOM 555 C C . GLY A 1 69 ? 5.967 6.257 8.744 1.00 95.12 69 GLY A C 1
ATOM 556 O O . GLY A 1 69 ? 7.159 5.960 8.739 1.00 95.12 69 GLY A O 1
ATOM 557 N N . ILE A 1 70 ? 5.043 5.483 8.164 1.00 95.12 70 ILE A N 1
ATOM 558 C CA . ILE A 1 70 ? 5.382 4.297 7.381 1.00 95.12 70 ILE A CA 1
ATOM 559 C C . ILE A 1 70 ? 5.834 4.749 5.992 1.00 95.12 70 ILE A C 1
ATOM 561 O O . ILE A 1 70 ? 5.084 5.397 5.265 1.00 95.12 70 ILE A O 1
ATOM 565 N N . ASN A 1 71 ? 7.051 4.356 5.624 1.00 96.31 71 ASN A N 1
ATOM 566 C CA . ASN A 1 71 ? 7.598 4.536 4.287 1.00 96.31 71 ASN A CA 1
ATOM 567 C C . ASN A 1 71 ? 7.892 3.162 3.679 1.00 96.31 71 ASN A C 1
ATOM 569 O O . ASN A 1 71 ? 8.446 2.287 4.355 1.00 96.31 71 ASN A O 1
ATOM 573 N N . LEU A 1 72 ? 7.524 2.967 2.414 1.00 95.75 72 LEU A N 1
ATOM 574 C CA . LEU A 1 72 ? 7.691 1.699 1.704 1.00 95.75 72 LEU A CA 1
ATOM 575 C C . LEU A 1 72 ? 8.387 1.908 0.361 1.00 95.75 72 LEU A C 1
ATOM 577 O O . LEU A 1 72 ? 8.075 2.849 -0.365 1.00 95.75 72 LEU A O 1
ATOM 581 N N . LEU A 1 73 ? 9.271 0.977 0.013 1.00 95.25 73 LEU A N 1
ATOM 582 C CA . LEU A 1 73 ? 9.659 0.709 -1.368 1.00 95.25 73 LEU A CA 1
ATOM 583 C C . LEU A 1 73 ? 8.880 -0.520 -1.835 1.00 95.25 73 LEU A C 1
ATOM 585 O O . LEU A 1 73 ? 8.957 -1.564 -1.189 1.00 95.25 73 LEU A O 1
ATOM 589 N N . ILE A 1 74 ? 8.129 -0.392 -2.924 1.00 94.88 74 ILE A N 1
ATOM 590 C CA . ILE A 1 74 ? 7.216 -1.415 -3.439 1.00 94.88 74 ILE A CA 1
ATOM 591 C C . ILE A 1 74 ? 7.623 -1.765 -4.870 1.00 94.88 74 ILE A C 1
ATOM 593 O O . ILE A 1 74 ? 7.765 -0.877 -5.713 1.00 94.88 74 ILE A O 1
ATOM 597 N N . VAL A 1 75 ? 7.759 -3.060 -5.147 1.00 92.69 75 VAL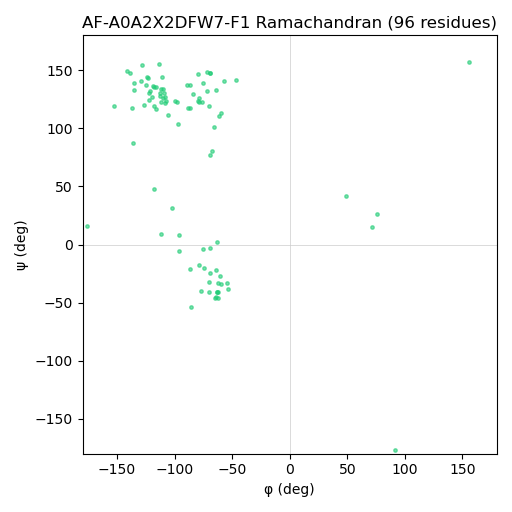 A N 1
ATOM 598 C CA . VAL A 1 75 ? 7.963 -3.618 -6.486 1.00 92.69 75 VAL A CA 1
ATOM 599 C C . VAL A 1 75 ? 6.784 -4.529 -6.808 1.00 92.69 75 VAL A C 1
ATOM 601 O O . VAL A 1 75 ? 6.548 -5.508 -6.104 1.00 92.69 75 VAL A O 1
ATOM 604 N N . LYS A 1 76 ? 6.039 -4.213 -7.869 1.00 90.81 76 LYS A N 1
ATOM 605 C CA . LYS A 1 76 ? 4.953 -5.063 -8.388 1.00 90.81 76 LYS A CA 1
ATOM 606 C C . LYS A 1 76 ? 5.350 -5.648 -9.733 1.00 90.81 76 LYS A C 1
ATOM 608 O O . LYS A 1 76 ? 5.967 -4.937 -10.520 1.00 90.81 76 LYS A O 1
ATOM 613 N N . GLY A 1 77 ? 4.955 -6.885 -10.016 1.00 88.56 77 GLY A N 1
ATOM 614 C CA . GLY A 1 77 ? 5.283 -7.590 -11.253 1.00 88.56 77 GLY A CA 1
ATOM 615 C C . GLY A 1 77 ? 6.565 -8.432 -11.186 1.00 88.56 77 GLY A C 1
ATOM 616 O O . GLY A 1 77 ? 7.190 -8.522 -10.133 1.00 88.56 77 GLY A O 1
ATOM 617 N N . PRO A 1 78 ? 6.983 -9.057 -12.306 1.00 85.69 78 PRO A N 1
ATOM 618 C CA . PRO A 1 78 ? 6.362 -8.989 -13.633 1.00 85.69 78 PRO A CA 1
ATOM 619 C C . PRO A 1 78 ? 5.059 -9.792 -13.757 1.00 85.69 78 PRO A C 1
ATOM 621 O O . PRO A 1 78 ? 4.254 -9.531 -14.646 1.00 85.69 78 PRO A O 1
ATOM 624 N N . GLU A 1 79 ? 4.827 -10.762 -12.874 1.00 84.88 79 GLU A N 1
ATOM 625 C CA . GLU A 1 79 ? 3.549 -11.472 -12.814 1.00 84.88 79 GLU A CA 1
ATOM 626 C C . GLU A 1 79 ? 2.503 -10.643 -12.068 1.00 84.88 79 GLU A C 1
ATOM 628 O O . GLU A 1 79 ? 2.819 -9.960 -11.098 1.00 84.88 79 GLU A O 1
ATOM 633 N N . GLN A 1 80 ? 1.236 -10.756 -12.470 1.00 81.81 80 GLN A N 1
ATOM 634 C CA . GLN A 1 80 ? 0.147 -9.932 -11.934 1.00 81.81 80 GLN A CA 1
ATOM 635 C C . GLN A 1 80 ? 0.014 -9.985 -10.400 1.00 81.81 80 GLN A C 1
ATOM 637 O O . GLN A 1 80 ? -0.367 -8.989 -9.794 1.00 81.81 80 GLN A O 1
ATOM 642 N N . ALA A 1 81 ? 0.322 -11.131 -9.786 1.00 85.62 81 ALA A N 1
ATOM 643 C CA . ALA A 1 81 ? 0.230 -11.333 -8.340 1.00 85.62 81 ALA A CA 1
ATOM 644 C C . ALA A 1 81 ? 1.561 -11.119 -7.597 1.00 85.62 81 ALA A C 1
ATOM 646 O O . ALA A 1 81 ? 1.579 -11.204 -6.372 1.00 85.62 81 ALA A O 1
ATOM 647 N N . GLN A 1 82 ? 2.680 -10.891 -8.296 1.00 87.38 82 GLN A N 1
ATOM 648 C CA . GLN A 1 82 ? 3.962 -10.635 -7.635 1.00 87.38 82 GLN A CA 1
ATOM 649 C C . GLN A 1 82 ? 3.979 -9.209 -7.092 1.00 87.38 82 GLN A C 1
ATOM 651 O O . GLN A 1 82 ? 3.783 -8.242 -7.830 1.00 87.38 82 GLN A O 1
ATOM 656 N N . CYS A 1 83 ? 4.190 -9.094 -5.788 1.00 92.06 83 CYS A N 1
ATOM 657 C CA . CYS A 1 83 ? 4.253 -7.828 -5.081 1.00 92.06 83 CYS A CA 1
ATOM 658 C C . CYS A 1 83 ? 5.140 -8.019 -3.858 1.00 92.06 83 CYS A C 1
ATOM 660 O O . CYS A 1 83 ? 4.842 -8.837 -2.988 1.00 92.06 83 CYS A O 1
ATOM 662 N N . GLU A 1 84 ? 6.230 -7.267 -3.803 1.00 92.19 84 GLU A N 1
ATOM 663 C CA . GLU A 1 84 ? 7.144 -7.249 -2.671 1.00 92.19 84 GLU A CA 1
ATOM 664 C C . GLU A 1 84 ? 7.295 -5.808 -2.187 1.00 92.19 84 GLU A C 1
ATOM 666 O O . GLU A 1 84 ? 7.409 -4.871 -2.981 1.00 92.19 84 GLU A O 1
ATOM 671 N N . ALA A 1 85 ? 7.282 -5.620 -0.869 1.00 94.00 85 ALA A N 1
ATOM 672 C CA . ALA A 1 85 ? 7.433 -4.314 -0.249 1.00 94.00 85 ALA A CA 1
ATOM 673 C C . ALA A 1 85 ? 8.409 -4.391 0.923 1.00 94.00 85 ALA A C 1
ATOM 675 O O . ALA A 1 85 ? 8.365 -5.322 1.729 1.00 94.00 85 ALA A O 1
ATOM 676 N N . VAL A 1 86 ? 9.270 -3.385 1.045 1.00 93.56 86 VAL A N 1
ATOM 677 C CA . VAL A 1 86 ? 10.219 -3.260 2.155 1.00 93.56 86 VAL A CA 1
ATOM 678 C C . VAL A 1 86 ? 9.998 -1.923 2.845 1.00 93.56 86 VAL A C 1
ATOM 680 O O . VAL A 1 86 ? 9.721 -0.914 2.196 1.00 93.56 86 VAL A O 1
ATOM 683 N N . LYS A 1 87 ? 10.144 -1.900 4.171 1.00 93.50 87 LYS A N 1
ATOM 684 C CA . LYS A 1 87 ? 10.174 -0.635 4.909 1.00 93.50 87 LYS A CA 1
ATOM 685 C C . LYS A 1 87 ? 11.481 0.089 4.631 1.00 93.50 87 LYS A C 1
ATOM 687 O O . LYS A 1 87 ? 12.548 -0.503 4.766 1.00 93.50 87 LYS A O 1
ATOM 692 N N . ILE A 1 88 ? 11.382 1.370 4.313 1.00 94.50 88 ILE A N 1
ATOM 693 C CA . ILE A 1 88 ? 12.529 2.272 4.198 1.00 94.50 88 ILE A CA 1
ATOM 694 C C . ILE A 1 88 ? 12.448 3.322 5.303 1.00 94.50 88 ILE A C 1
ATOM 696 O O . ILE A 1 88 ? 11.373 3.596 5.831 1.00 94.50 88 ILE A O 1
ATOM 700 N N . GLU A 1 89 ? 13.582 3.893 5.691 1.00 92.81 89 GLU A N 1
ATOM 701 C CA . GLU A 1 89 ? 13.612 4.900 6.759 1.00 92.81 89 GLU A CA 1
ATOM 702 C C . GLU A 1 89 ? 13.128 6.264 6.255 1.00 92.81 89 GLU A C 1
ATOM 704 O O . GLU A 1 89 ? 12.358 6.941 6.931 1.00 92.81 89 GLU A O 1
ATOM 709 N N . ASP A 1 90 ? 13.518 6.634 5.035 1.00 90.69 90 ASP A N 1
ATOM 710 C CA . ASP A 1 90 ? 13.276 7.954 4.458 1.00 90.69 90 ASP A CA 1
ATOM 711 C C . ASP A 1 90 ? 12.828 7.832 2.995 1.00 90.69 90 ASP A C 1
ATOM 713 O O . ASP A 1 90 ? 13.567 7.326 2.149 1.00 90.69 90 ASP A O 1
ATOM 717 N N . ALA A 1 91 ? 11.604 8.285 2.714 1.00 91.31 91 ALA A N 1
ATOM 718 C CA . ALA A 1 91 ? 11.015 8.284 1.376 1.00 91.31 91 ALA A CA 1
ATOM 719 C C . ALA A 1 91 ? 11.509 9.440 0.485 1.00 91.31 91 ALA A C 1
ATOM 721 O O . ALA A 1 91 ? 11.362 9.373 -0.730 1.00 91.31 91 ALA A O 1
ATOM 722 N N . GLU A 1 92 ? 12.087 10.491 1.070 1.00 88.94 92 GLU A N 1
ATOM 723 C CA . GLU A 1 92 ? 12.486 11.724 0.375 1.00 88.94 92 GLU A CA 1
ATOM 724 C C . GLU A 1 92 ? 14.006 11.897 0.317 1.00 88.94 92 GLU A C 1
ATOM 726 O O . GLU A 1 92 ? 14.516 12.941 -0.100 1.00 88.94 92 GLU A O 1
ATOM 731 N N . LYS A 1 93 ? 14.762 10.866 0.709 1.00 82.06 93 LYS A N 1
ATOM 732 C CA . LYS A 1 93 ? 16.215 10.899 0.618 1.00 82.06 93 LYS A CA 1
ATOM 733 C C . LYS A 1 93 ? 16.633 11.063 -0.843 1.00 82.06 93 LYS A C 1
ATOM 735 O O . LYS A 1 93 ? 16.522 10.141 -1.651 1.00 82.06 93 LYS A O 1
ATOM 740 N N . ASN A 1 94 ? 17.175 12.235 -1.162 1.00 54.81 94 ASN A N 1
ATOM 741 C CA . ASN A 1 94 ? 17.753 12.564 -2.464 1.00 54.81 94 ASN A CA 1
ATOM 742 C C . ASN A 1 94 ? 19.025 11.730 -2.693 1.00 54.81 94 ASN A C 1
ATOM 744 O O . ASN A 1 94 ? 20.135 12.184 -2.420 1.00 54.81 94 ASN A O 1
ATOM 748 N N . GLY A 1 95 ? 18.868 10.472 -3.103 1.00 52.41 95 GLY A N 1
ATOM 749 C CA . GLY A 1 95 ? 19.997 9.551 -3.199 1.00 52.41 95 GLY A CA 1
ATOM 750 C C . GLY A 1 95 ? 19.699 8.169 -3.766 1.00 52.41 95 GLY A C 1
ATOM 751 O O . GLY A 1 95 ? 20.542 7.290 -3.607 1.00 52.41 95 GLY A O 1
ATOM 752 N N . PHE A 1 96 ? 18.563 7.954 -4.440 1.00 50.88 96 PHE A N 1
ATOM 753 C CA . PHE A 1 96 ? 18.444 6.810 -5.348 1.00 50.88 96 PHE A CA 1
ATOM 754 C C . PHE A 1 96 ? 19.357 7.081 -6.553 1.00 50.88 96 PHE A C 1
ATOM 756 O O . PHE A 1 96 ? 18.916 7.553 -7.596 1.00 50.88 96 PHE A O 1
ATOM 763 N N . ALA A 1 97 ? 20.665 6.891 -6.365 1.00 41.00 97 ALA A N 1
ATOM 764 C CA . ALA A 1 97 ? 21.615 6.818 -7.458 1.00 41.00 97 ALA A CA 1
ATOM 765 C C . ALA A 1 97 ? 21.266 5.548 -8.239 1.00 41.00 97 ALA A C 1
ATOM 767 O O . ALA A 1 97 ? 21.525 4.441 -7.766 1.00 41.00 97 ALA A O 1
ATOM 768 N N . VAL A 1 98 ? 20.576 5.732 -9.363 1.00 43.97 98 VAL A N 1
ATOM 769 C CA . VAL A 1 98 ? 20.419 4.700 -10.392 1.00 43.97 98 VAL A CA 1
ATOM 770 C C . VAL A 1 98 ? 21.723 4.605 -11.169 1.00 43.97 98 VAL A C 1
ATOM 772 O O . VAL A 1 98 ? 22.258 5.681 -11.527 1.00 43.97 98 VAL A O 1
#

InterPro domains:
  IPR033469 CYTH-like domain superfamily [SSF55154] (6-92)

Organism: Proteus mirabilis (NCBI:txid584)

Solvent-accessible surface area (backbone atoms only — not comparable to full-atom values): 6385 Å² total; per-residue (Å²): 132,74,82,87,81,72,61,63,62,50,93,85,86,89,79,88,72,91,55,62,64,66,54,53,54,52,40,55,74,72,65,61,80,85,86,80,74,92,55,54,74,48,78,48,77,58,78,63,97,78,63,56,84,76,72,67,60,54,48,39,33,40,33,41,32,41,82,81,71,51,20,36,44,35,42,34,37,70,48,95,44,28,33,42,74,44,82,46,95,62,78,79,63,91,70,85,80,126

Radius of gyration: 16.27 Å; Cα contacts (8 Å, |Δi|>4): 113; chains: 1; bounding box: 43×26×40 Å

Secondary structure (DSSP, 8-state):
--GGG--SB--------S-HHHHHHHHHHTTPPPS--S-EEEEEEE--TT-PSSPPS-EEEEEEEETTTEEEEEEE-SSTTBEEEEE-S-SS-S----

pLDDT: mean 86.43, std 13.57, range [41.0, 97.31]

Foldseek 3Di:
DDPPQDDQFADDDDDDDPDVVVVVVVCVVVVHDDPDPDWDKDKDWDDDPPQDPPGQLKIWIWIAIPPVRWIWTWIADPDNGGIHIDTDNDSPPPDPPD

Sequence (98 aa):
MSEHFQGKFEAELKYHLKRPQDFIDALQLAGATLFISKNDETDWYLEHPNTPFPAPSISLCVRKMVPSGINLLIVKGPEQAQCEAVKIEDAEKNGFAV